Protein AF-A0A075TYM6-F1 (afdb_monomer_lite)

Radius of gyration: 15.07 Å; chains: 1; bounding box: 32×20×46 Å

Structure (mmCIF, N/CA/C/O backbone):
data_AF-A0A075TYM6-F1
#
_entry.id   AF-A0A075TYM6-F1
#
loop_
_atom_site.group_PDB
_atom_site.id
_atom_site.type_symbol
_atom_site.label_atom_id
_atom_site.label_alt_id
_atom_site.label_comp_id
_atom_site.label_asym_id
_atom_site.label_entity_id
_atom_site.label_seq_id
_atom_site.pdbx_PDB_ins_code
_atom_site.Cartn_x
_atom_site.Cartn_y
_atom_site.Cartn_z
_atom_site.occupancy
_atom_site.B_iso_or_equiv
_atom_site.auth_seq_id
_atom_site.auth_comp_id
_atom_site.auth_asym_id
_atom_site.auth_atom_id
_atom_site.pdbx_PDB_model_num
ATOM 1 N N . MET A 1 1 ? 24.322 -8.629 -6.139 1.00 62.94 1 MET A N 1
ATOM 2 C CA . MET A 1 1 ? 23.674 -8.874 -4.827 1.00 62.94 1 MET A CA 1
ATOM 3 C C . MET A 1 1 ? 23.210 -7.574 -4.149 1.00 62.94 1 MET A C 1
ATOM 5 O O . MET A 1 1 ? 22.056 -7.502 -3.754 1.00 62.94 1 MET A O 1
ATOM 9 N N . VAL A 1 2 ? 24.031 -6.514 -4.110 1.00 73.56 2 VAL A N 1
ATOM 10 C CA . VAL A 1 2 ? 23.720 -5.217 -3.455 1.00 73.56 2 VAL A CA 1
ATOM 11 C C . VAL A 1 2 ? 22.511 -4.471 -4.051 1.00 73.56 2 VAL A C 1
ATOM 13 O O . VAL A 1 2 ? 21.673 -3.970 -3.307 1.00 73.56 2 VAL A O 1
ATOM 16 N N . ASN A 1 3 ? 22.340 -4.455 -5.377 1.00 74.75 3 ASN A N 1
ATOM 17 C CA . ASN A 1 3 ? 21.222 -3.736 -6.013 1.00 74.75 3 ASN A CA 1
ATOM 18 C C . ASN A 1 3 ? 19.836 -4.278 -5.623 1.00 74.75 3 ASN A C 1
ATOM 20 O O . ASN A 1 3 ? 18.874 -3.515 -5.581 1.00 74.75 3 ASN A O 1
ATOM 24 N N . GLY A 1 4 ? 19.722 -5.579 -5.335 1.00 75.88 4 GLY A N 1
ATOM 25 C CA . GLY A 1 4 ? 18.471 -6.171 -4.851 1.00 75.88 4 GLY A CA 1
ATOM 26 C C . GLY A 1 4 ? 18.129 -5.705 -3.436 1.00 75.88 4 GLY A C 1
ATOM 27 O O . GLY A 1 4 ? 16.974 -5.407 -3.148 1.00 75.88 4 GLY A O 1
ATOM 28 N N . ILE A 1 5 ? 19.149 -5.556 -2.586 1.00 79.88 5 ILE A N 1
ATOM 29 C CA . ILE A 1 5 ? 19.009 -5.070 -1.209 1.00 79.88 5 ILE A CA 1
ATOM 30 C C . ILE A 1 5 ? 18.572 -3.600 -1.206 1.00 79.88 5 ILE A C 1
ATOM 32 O O . ILE A 1 5 ? 17.619 -3.255 -0.515 1.00 79.88 5 ILE A O 1
ATOM 36 N N . ILE A 1 6 ? 19.198 -2.750 -2.030 1.00 80.06 6 ILE A N 1
ATOM 37 C CA . ILE A 1 6 ? 18.836 -1.324 -2.125 1.00 80.06 6 ILE A CA 1
ATOM 38 C C . ILE A 1 6 ? 17.406 -1.142 -2.652 1.00 80.06 6 ILE A C 1
ATOM 40 O O . ILE A 1 6 ? 16.661 -0.314 -2.131 1.00 80.06 6 ILE A O 1
ATOM 44 N N . LYS A 1 7 ? 16.988 -1.939 -3.648 1.00 79.00 7 LYS A N 1
ATOM 45 C CA . LYS A 1 7 ? 15.603 -1.910 -4.146 1.00 79.00 7 LYS A CA 1
ATOM 46 C C . LYS A 1 7 ? 14.594 -2.285 -3.062 1.00 79.00 7 LYS A C 1
ATOM 48 O O . LYS A 1 7 ? 13.611 -1.569 -2.893 1.00 79.00 7 LYS A O 1
ATOM 53 N N . LYS A 1 8 ? 14.858 -3.366 -2.323 1.00 81.25 8 LYS A N 1
ATOM 54 C CA . LYS A 1 8 ? 13.995 -3.818 -1.228 1.00 81.25 8 LYS A CA 1
ATOM 55 C C . LYS A 1 8 ? 13.894 -2.768 -0.120 1.00 81.25 8 LYS A C 1
ATOM 57 O O . LYS A 1 8 ? 12.792 -2.404 0.264 1.00 81.25 8 LYS A O 1
ATOM 62 N N . LEU A 1 9 ? 15.028 -2.207 0.305 1.00 80.88 9 LEU A N 1
ATOM 63 C CA . LEU A 1 9 ? 15.066 -1.146 1.313 1.00 80.88 9 LEU A CA 1
ATOM 64 C C . LEU A 1 9 ? 14.251 0.084 0.885 1.00 80.88 9 LEU A C 1
ATOM 66 O O . LEU A 1 9 ? 13.540 0.672 1.696 1.00 80.88 9 LEU A O 1
ATOM 70 N N . GLY A 1 10 ? 14.329 0.460 -0.395 1.00 86.06 10 GLY A N 1
ATOM 71 C CA . GLY A 1 10 ? 13.532 1.554 -0.943 1.00 86.06 10 GLY A CA 1
ATOM 72 C C . GLY A 1 10 ? 12.027 1.278 -0.890 1.00 86.06 10 GLY A C 1
ATOM 73 O O . GLY A 1 10 ? 11.255 2.163 -0.535 1.00 86.06 10 GLY A O 1
ATOM 74 N N . GLU A 1 11 ? 11.601 0.056 -1.207 1.00 85.19 11 GLU A N 1
ATOM 75 C CA . GLU A 1 11 ? 10.189 -0.343 -1.127 1.00 85.19 11 GLU A CA 1
ATOM 76 C C . GLU A 1 11 ? 9.686 -0.393 0.320 1.00 85.19 11 GLU A C 1
ATOM 78 O O . GLU A 1 11 ? 8.610 0.135 0.602 1.00 85.19 11 GLU A O 1
ATOM 83 N N . ASP A 1 12 ? 10.487 -0.923 1.245 1.00 87.38 12 ASP A N 1
ATOM 84 C CA . ASP A 1 12 ? 10.167 -0.954 2.675 1.00 87.38 12 ASP A CA 1
ATOM 85 C C . ASP A 1 12 ? 10.036 0.464 3.254 1.00 87.38 12 ASP A C 1
ATOM 87 O O . ASP A 1 12 ? 9.099 0.759 3.999 1.00 87.38 12 ASP A O 1
ATOM 91 N N . LEU A 1 13 ? 10.922 1.383 2.858 1.00 90.25 13 LEU A N 1
ATOM 92 C CA . LEU A 1 13 ? 10.845 2.785 3.268 1.00 90.25 13 LEU A CA 1
ATOM 93 C C . LEU A 1 13 ? 9.573 3.460 2.737 1.00 90.25 13 LEU A C 1
ATOM 95 O O . LEU A 1 13 ? 8.882 4.152 3.486 1.00 90.25 13 LEU A O 1
ATOM 99 N N . VAL A 1 14 ? 9.240 3.242 1.462 1.00 90.56 14 VAL A N 1
ATOM 100 C CA . VAL A 1 14 ? 8.015 3.781 0.854 1.00 90.56 14 VAL A CA 1
ATOM 101 C C . VAL A 1 14 ? 6.777 3.237 1.567 1.00 90.56 14 VAL A C 1
ATOM 103 O O . VAL A 1 14 ? 5.884 4.018 1.894 1.00 90.56 14 VAL A O 1
ATOM 106 N N . ASN A 1 15 ? 6.744 1.939 1.881 1.00 91.12 15 ASN A N 1
ATOM 107 C CA . ASN A 1 15 ? 5.665 1.323 2.654 1.00 91.12 15 ASN A CA 1
ATOM 108 C C . ASN A 1 15 ? 5.523 1.971 4.039 1.00 91.12 15 ASN A C 1
ATOM 110 O O . ASN A 1 15 ? 4.419 2.363 4.414 1.00 91.12 15 ASN A O 1
ATOM 114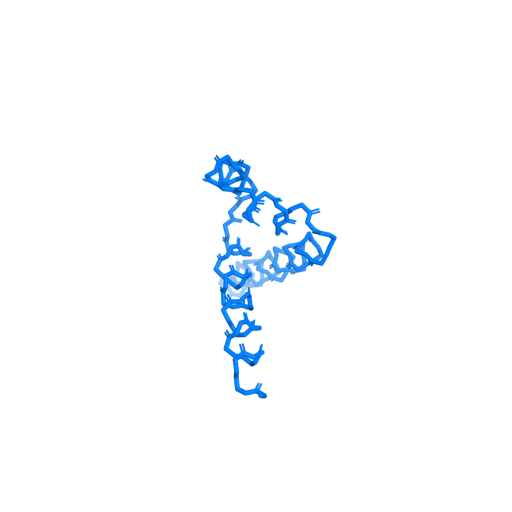 N N . ASN A 1 16 ? 6.631 2.169 4.760 1.00 90.50 16 ASN A N 1
ATOM 115 C CA . ASN A 1 16 ? 6.645 2.785 6.092 1.00 90.50 16 ASN A CA 1
ATOM 116 C C . ASN A 1 16 ? 6.193 4.250 6.104 1.00 90.50 16 ASN A C 1
ATOM 118 O O . ASN A 1 16 ? 5.677 4.732 7.113 1.00 90.50 16 ASN A O 1
ATOM 122 N N . VAL A 1 17 ? 6.394 4.973 5.003 1.00 92.12 17 VAL A N 1
ATOM 123 C CA . VAL A 1 17 ? 5.896 6.343 4.844 1.00 92.12 17 VAL A CA 1
ATOM 124 C C . VAL A 1 17 ? 4.409 6.319 4.499 1.00 92.12 17 VAL A C 1
ATOM 126 O O . VAL A 1 17 ? 3.615 7.003 5.140 1.00 92.12 17 VAL A O 1
ATOM 129 N N . LEU A 1 18 ? 4.015 5.490 3.532 1.00 92.31 18 LEU A N 1
ATOM 130 C CA . LEU A 1 18 ? 2.637 5.379 3.065 1.00 92.31 18 LEU A CA 1
ATOM 131 C C . LEU A 1 18 ? 1.668 4.876 4.134 1.00 92.31 18 LEU A C 1
ATOM 133 O O . LEU A 1 18 ? 0.550 5.380 4.225 1.00 92.31 18 LEU A O 1
ATOM 137 N N . VAL A 1 19 ? 2.096 3.931 4.972 1.00 93.50 19 VAL A N 1
ATOM 138 C CA . VAL A 1 19 ? 1.256 3.334 6.018 1.00 93.50 19 VAL A CA 1
ATOM 139 C C . VAL A 1 19 ? 0.732 4.375 7.021 1.00 93.50 19 VAL A C 1
ATOM 141 O O . VAL A 1 19 ? -0.349 4.222 7.588 1.00 93.50 19 VAL A O 1
ATOM 144 N N . ARG A 1 20 ? 1.470 5.479 7.192 1.00 91.00 20 ARG A N 1
ATOM 145 C CA . ARG A 1 20 ? 1.130 6.577 8.107 1.00 91.00 20 ARG A CA 1
ATOM 146 C C . ARG A 1 20 ? 0.043 7.499 7.564 1.00 91.00 20 ARG A C 1
ATOM 148 O O . ARG A 1 20 ? -0.539 8.267 8.327 1.00 91.00 20 ARG A O 1
ATOM 155 N N . PHE A 1 21 ? -0.241 7.456 6.262 1.00 91.25 21 PHE A N 1
ATOM 156 C CA . PHE A 1 21 ? -1.257 8.318 5.672 1.00 91.25 21 PHE A CA 1
ATOM 157 C C . PHE A 1 21 ? -2.671 7.765 5.892 1.00 91.25 21 PHE A C 1
ATOM 159 O O . PHE A 1 21 ? -2.900 6.555 5.809 1.00 91.25 21 PHE A O 1
ATOM 166 N N . PRO A 1 22 ? -3.667 8.649 6.086 1.00 89.69 22 PRO A N 1
ATOM 167 C CA . PRO A 1 22 ? -5.062 8.240 6.081 1.00 89.69 22 PRO A CA 1
ATOM 168 C C . PRO A 1 22 ? -5.482 7.761 4.684 1.00 89.69 22 PRO A C 1
ATOM 170 O O . PRO A 1 22 ? -5.000 8.262 3.662 1.00 89.69 22 PRO A O 1
ATOM 173 N N . VAL A 1 23 ? -6.464 6.855 4.637 1.00 89.94 23 VAL A N 1
ATOM 174 C CA . VAL A 1 23 ? -6.964 6.221 3.400 1.00 89.94 23 VAL A CA 1
ATOM 175 C C . VAL A 1 23 ? -7.340 7.248 2.324 1.00 89.94 23 VAL A C 1
ATOM 177 O O . VAL A 1 23 ? -6.990 7.086 1.157 1.00 89.94 23 VAL A O 1
ATOM 180 N N . LYS A 1 24 ? -7.977 8.364 2.706 1.00 89.50 24 LYS A N 1
ATOM 181 C CA . LYS A 1 24 ? -8.350 9.438 1.765 1.00 89.50 24 LYS A CA 1
ATOM 182 C C . LYS A 1 24 ? -7.144 10.036 1.035 1.00 89.50 24 LYS A C 1
ATOM 184 O O . LYS A 1 24 ? -7.249 10.375 -0.141 1.00 89.50 24 LYS A O 1
ATOM 189 N N . SER A 1 25 ? -6.013 10.187 1.723 1.00 92.56 25 SER A N 1
ATOM 190 C CA . SER A 1 25 ? -4.778 10.687 1.112 1.00 92.56 25 SER A CA 1
ATOM 191 C C . SER A 1 25 ? -4.148 9.636 0.206 1.00 92.56 25 SER A C 1
ATOM 193 O O . SER A 1 25 ? -3.767 9.965 -0.914 1.00 92.56 25 SER A O 1
ATOM 195 N N . LEU A 1 26 ? -4.137 8.370 0.633 1.00 92.94 26 LEU A N 1
ATOM 196 C CA . LEU A 1 26 ? -3.635 7.250 -0.167 1.00 92.94 26 LEU A CA 1
ATOM 197 C C . LEU A 1 26 ? -4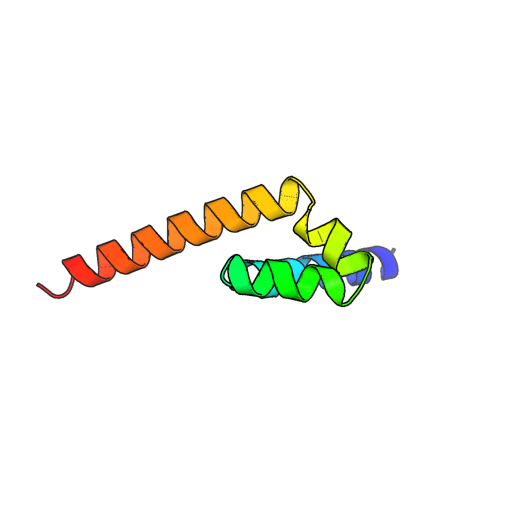.357 7.111 -1.511 1.00 92.94 26 LEU A C 1
ATOM 199 O O . LEU A 1 26 ? -3.705 6.933 -2.536 1.00 92.94 26 LEU A O 1
ATOM 203 N N . ILE A 1 27 ? -5.683 7.271 -1.535 1.00 91.69 27 ILE A N 1
ATOM 204 C CA . ILE A 1 27 ? -6.474 7.203 -2.774 1.00 91.69 27 ILE A CA 1
ATOM 205 C C . ILE A 1 27 ? -6.009 8.252 -3.795 1.00 91.69 27 ILE A C 1
ATOM 207 O O . ILE A 1 27 ? -5.896 7.929 -4.974 1.00 91.69 27 ILE A O 1
ATOM 211 N N . ARG A 1 28 ? -5.672 9.475 -3.361 1.00 94.19 28 ARG A N 1
ATOM 212 C CA . ARG A 1 28 ? -5.145 10.517 -4.263 1.00 94.19 28 ARG A CA 1
ATOM 213 C C . ARG A 1 28 ? -3.752 10.168 -4.794 1.00 94.19 28 ARG A C 1
ATOM 215 O O . ARG A 1 28 ? -3.465 10.421 -5.960 1.00 94.19 28 ARG A O 1
ATOM 222 N N . LEU A 1 29 ? -2.905 9.543 -3.968 1.00 91.06 29 LEU A N 1
ATOM 223 C CA . LEU A 1 29 ? -1.549 9.131 -4.359 1.00 91.06 29 LEU A CA 1
ATOM 224 C C . LEU A 1 29 ? -1.545 8.026 -5.427 1.00 91.06 29 LEU A C 1
ATOM 226 O O . LEU A 1 29 ? -0.608 7.957 -6.224 1.00 91.06 29 LEU A O 1
ATOM 230 N N . LYS A 1 30 ? -2.602 7.204 -5.510 1.00 91.69 30 LYS A N 1
ATOM 231 C CA . LYS A 1 30 ? -2.745 6.181 -6.563 1.00 91.69 30 LYS A CA 1
ATOM 232 C C . LYS A 1 30 ? -2.658 6.770 -7.975 1.00 91.69 30 LYS A C 1
ATOM 234 O O . LYS A 1 30 ? -2.189 6.089 -8.881 1.00 91.69 30 LYS A O 1
ATOM 239 N N . CYS A 1 31 ? -3.078 8.020 -8.164 1.00 91.00 31 CYS A N 1
ATOM 240 C CA . CYS A 1 31 ? -3.090 8.678 -9.470 1.00 91.00 31 CYS A CA 1
ATOM 241 C C . CYS A 1 31 ? -1.724 9.245 -9.892 1.00 91.00 31 CYS A C 1
ATOM 243 O O . CYS A 1 31 ? -1.571 9.651 -11.038 1.00 91.00 31 CYS A O 1
ATOM 245 N N . ILE A 1 32 ? -0.732 9.281 -8.994 1.00 89.81 32 ILE A N 1
ATOM 246 C CA . ILE A 1 32 ? 0.567 9.918 -9.263 1.00 89.81 32 ILE A CA 1
ATOM 247 C C . ILE A 1 32 ? 1.459 9.023 -10.124 1.00 89.81 32 ILE A C 1
ATOM 249 O O . ILE A 1 32 ? 2.174 9.505 -10.999 1.00 89.81 32 ILE A O 1
ATOM 253 N N . SER A 1 33 ? 1.448 7.708 -9.888 1.00 91.06 33 SER A N 1
ATOM 254 C CA . SER A 1 33 ? 2.174 6.770 -10.743 1.00 91.06 33 SER A CA 1
ATOM 255 C C . SER A 1 33 ? 1.626 5.352 -10.646 1.00 91.06 33 SER A C 1
ATOM 257 O O . SER A 1 33 ? 1.103 4.932 -9.612 1.00 91.06 33 SER A O 1
ATOM 259 N N . LYS A 1 34 ? 1.841 4.573 -11.715 1.00 91.62 34 LYS A N 1
ATOM 260 C CA . LYS A 1 34 ? 1.498 3.143 -11.769 1.00 91.62 34 LYS A CA 1
ATOM 261 C C . LYS A 1 34 ? 2.120 2.355 -10.614 1.00 91.62 34 LYS A C 1
ATOM 263 O O . LYS A 1 34 ? 1.479 1.457 -10.087 1.00 91.62 34 LYS A O 1
ATOM 268 N N . ARG A 1 35 ? 3.335 2.722 -10.189 1.00 90.25 35 ARG A N 1
ATOM 269 C CA . ARG A 1 35 ? 4.046 2.054 -9.090 1.00 90.25 35 ARG A CA 1
ATOM 270 C C . ARG A 1 35 ? 3.357 2.281 -7.742 1.00 90.25 35 ARG A C 1
ATOM 272 O O . ARG A 1 35 ? 3.209 1.334 -6.976 1.00 90.25 35 ARG A O 1
ATOM 279 N N . TRP A 1 36 ? 2.902 3.507 -7.466 1.00 91.38 36 TRP A N 1
ATOM 280 C CA . TRP A 1 36 ? 2.134 3.807 -6.249 1.00 91.38 36 TRP A CA 1
ATOM 281 C C . TRP A 1 36 ? 0.771 3.123 -6.284 1.00 91.38 36 TRP A C 1
ATOM 283 O O . TRP A 1 36 ? 0.365 2.537 -5.286 1.00 91.38 36 TRP A O 1
ATOM 293 N N . TYR A 1 37 ? 0.102 3.122 -7.441 1.00 93.81 37 TYR A N 1
ATOM 294 C CA . TYR A 1 37 ? -1.152 2.394 -7.625 1.00 93.81 37 TYR A CA 1
ATOM 295 C C . TYR A 1 37 ? -1.005 0.907 -7.273 1.00 93.81 37 TYR A C 1
ATOM 297 O O . TYR A 1 37 ? -1.766 0.401 -6.450 1.00 93.81 37 TYR A O 1
ATOM 305 N N . THR A 1 38 ? -0.017 0.215 -7.854 1.00 94.19 38 THR A N 1
ATOM 306 C CA . THR A 1 38 ? 0.196 -1.223 -7.621 1.00 94.19 38 THR A CA 1
ATOM 307 C C . THR A 1 38 ? 0.583 -1.526 -6.182 1.00 94.19 38 THR A C 1
ATOM 309 O O . THR A 1 38 ? 0.107 -2.504 -5.618 1.00 94.19 38 THR A O 1
ATOM 312 N N . LEU A 1 39 ? 1.417 -0.678 -5.573 1.00 92.38 39 LEU A N 1
ATOM 313 C CA . LEU A 1 39 ? 1.852 -0.851 -4.192 1.00 92.38 39 LEU A CA 1
ATOM 314 C C . LEU A 1 39 ? 0.675 -0.680 -3.226 1.00 92.38 39 LEU A C 1
ATOM 316 O O . LEU A 1 39 ? 0.423 -1.572 -2.421 1.00 92.38 39 LEU A O 1
ATOM 320 N N . ILE A 1 40 ? -0.093 0.406 -3.360 1.00 92.88 40 ILE A N 1
ATOM 321 C CA . ILE A 1 40 ? -1.238 0.708 -2.484 1.00 92.88 40 ILE A CA 1
ATOM 322 C C . ILE A 1 40 ? -2.352 -0.336 -2.640 1.00 92.88 40 ILE A C 1
ATOM 324 O O . ILE A 1 40 ? -3.080 -0.610 -1.691 1.00 92.88 40 ILE A O 1
ATOM 328 N N . GLN A 1 41 ? -2.495 -0.927 -3.829 1.00 93.38 41 GLN A N 1
ATOM 329 C CA . GLN A 1 41 ? -3.495 -1.961 -4.098 1.00 93.38 41 GLN A CA 1
ATOM 330 C C . GLN A 1 41 ? -3.024 -3.383 -3.750 1.00 93.38 41 GLN A C 1
ATOM 332 O O . GLN A 1 41 ? -3.812 -4.323 -3.841 1.00 93.38 41 GLN A O 1
ATOM 337 N N . SER A 1 42 ? -1.763 -3.564 -3.349 1.00 94.38 42 SER A N 1
ATOM 338 C CA . SER A 1 42 ? -1.264 -4.876 -2.942 1.00 94.38 42 SER A CA 1
ATOM 339 C C . SER A 1 42 ? -1.902 -5.329 -1.626 1.00 94.38 42 SER A C 1
ATOM 341 O O . SER A 1 42 ? -2.078 -4.541 -0.695 1.00 94.38 42 SER A O 1
ATOM 343 N N . THR A 1 43 ? -2.208 -6.623 -1.523 1.00 94.19 43 THR A N 1
ATOM 344 C CA . THR A 1 43 ? -2.735 -7.225 -0.288 1.00 94.19 43 THR A CA 1
ATOM 345 C C . THR A 1 43 ? -1.777 -7.020 0.882 1.00 94.19 43 THR A C 1
ATOM 347 O O . THR A 1 43 ? -2.211 -6.660 1.973 1.00 94.19 43 THR A O 1
ATOM 350 N N . THR A 1 44 ? -0.470 -7.150 0.642 1.00 92.94 44 THR A N 1
ATOM 351 C CA . THR A 1 44 ? 0.580 -6.900 1.637 1.00 92.94 44 THR A CA 1
ATOM 352 C C . THR A 1 44 ? 0.486 -5.496 2.228 1.00 92.94 44 THR A C 1
ATOM 354 O O . THR A 1 44 ? 0.496 -5.342 3.448 1.00 92.94 44 THR A O 1
ATOM 357 N N . PHE A 1 45 ? 0.349 -4.468 1.384 1.00 93.25 45 PHE A N 1
ATOM 358 C CA . PHE A 1 45 ? 0.215 -3.091 1.853 1.00 93.25 45 PHE A CA 1
ATOM 359 C C . PHE A 1 45 ? -1.096 -2.868 2.612 1.00 93.25 45 PHE A C 1
ATOM 361 O O . PHE A 1 45 ? -1.094 -2.204 3.646 1.00 93.25 45 PHE A O 1
ATOM 368 N N . ILE A 1 46 ? -2.206 -3.446 2.141 1.00 93.38 46 ILE A N 1
ATOM 369 C CA . ILE A 1 46 ? -3.509 -3.340 2.811 1.00 93.38 46 ILE A CA 1
ATOM 370 C C . ILE A 1 46 ? -3.438 -3.932 4.225 1.00 93.38 46 ILE A C 1
ATOM 372 O O . ILE A 1 46 ? -3.852 -3.277 5.179 1.00 93.38 46 ILE A O 1
ATOM 376 N N . HIS A 1 47 ? -2.859 -5.125 4.389 1.00 93.81 47 HIS A N 1
ATOM 377 C CA . HIS A 1 47 ? -2.672 -5.734 5.709 1.00 93.81 47 HIS A CA 1
ATOM 378 C C . HIS A 1 47 ? -1.749 -4.908 6.610 1.00 93.81 47 HIS A C 1
ATOM 380 O O . HIS A 1 47 ? -2.061 -4.709 7.784 1.00 93.81 47 HIS A O 1
ATOM 386 N N . LEU A 1 48 ? -0.648 -4.388 6.059 1.00 93.00 48 LEU A N 1
ATOM 387 C CA . LEU A 1 48 ? 0.270 -3.516 6.790 1.00 93.00 48 LEU A CA 1
ATOM 388 C C . LEU A 1 48 ? -0.439 -2.243 7.285 1.00 93.00 48 LEU A C 1
ATOM 390 O O . LEU A 1 48 ? -0.275 -1.860 8.443 1.00 93.00 48 LEU A O 1
ATOM 394 N N . HIS A 1 49 ? -1.253 -1.615 6.430 1.00 93.81 49 HIS A N 1
ATOM 395 C CA . HIS A 1 49 ? -2.021 -0.407 6.749 1.00 93.81 49 HIS A CA 1
ATOM 396 C C . HIS A 1 49 ? -3.081 -0.650 7.818 1.00 93.81 49 HIS A C 1
ATOM 398 O O . HIS A 1 49 ? -3.158 0.121 8.776 1.00 93.81 49 HIS A O 1
ATOM 404 N N . LEU A 1 50 ? -3.829 -1.749 7.707 1.00 90.88 50 LEU A N 1
ATOM 405 C CA . LEU A 1 50 ? -4.821 -2.142 8.706 1.00 90.88 50 LEU A CA 1
ATOM 406 C C . LEU A 1 50 ? -4.174 -2.373 10.074 1.00 90.88 50 LEU A C 1
ATOM 408 O O . LEU A 1 50 ? -4.603 -1.770 11.054 1.00 90.88 50 LEU A O 1
ATOM 412 N N . ASN A 1 51 ? -3.102 -3.170 10.131 1.00 91.31 51 ASN A N 1
ATOM 413 C CA . ASN A 1 51 ? -2.399 -3.454 11.381 1.00 91.31 51 ASN A CA 1
ATOM 414 C C . ASN A 1 51 ? -1.838 -2.175 12.024 1.00 91.31 51 ASN A C 1
ATOM 416 O O . ASN A 1 51 ? -1.992 -1.960 13.223 1.00 91.3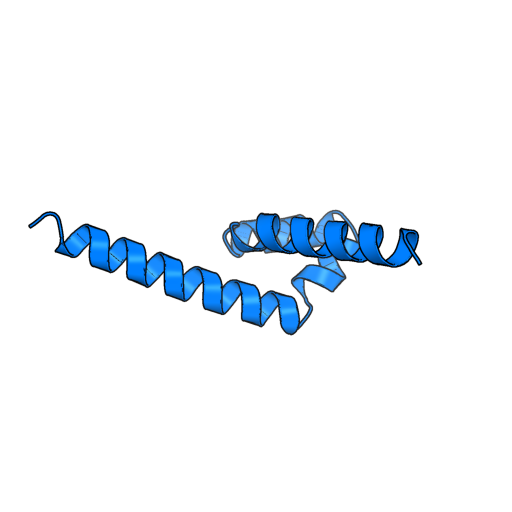1 51 ASN A O 1
ATOM 420 N N . TYR A 1 52 ? -1.240 -1.291 11.219 1.00 89.94 52 TYR A N 1
ATOM 421 C CA . TYR A 1 52 ? -0.714 -0.019 11.707 1.00 89.94 52 TYR A CA 1
ATOM 422 C C . TYR A 1 52 ? -1.812 0.880 12.290 1.00 89.94 52 TYR A C 1
ATOM 424 O O . TYR A 1 52 ? -1.647 1.419 13.382 1.00 89.94 52 TYR A O 1
ATOM 432 N N . GLN A 1 53 ? -2.947 1.026 11.598 1.00 85.38 53 GLN A N 1
ATOM 433 C CA . GLN A 1 53 ? -4.065 1.832 12.095 1.00 85.38 53 GLN A CA 1
ATOM 434 C C . GLN A 1 53 ? -4.653 1.261 13.387 1.00 85.38 53 GLN A C 1
ATOM 436 O O . GLN A 1 53 ? -4.938 2.033 14.299 1.00 85.38 53 GLN A O 1
ATOM 441 N N . THR A 1 54 ? -4.781 -0.062 13.503 1.00 84.38 54 THR A N 1
ATOM 442 C CA . THR A 1 54 ? -5.237 -0.713 14.737 1.00 84.38 54 THR A CA 1
ATOM 443 C C . THR A 1 54 ? -4.292 -0.414 15.900 1.00 84.38 54 THR A C 1
ATOM 445 O O . THR A 1 54 ? -4.748 0.076 16.931 1.00 84.38 54 THR A O 1
ATOM 448 N N . THR A 1 55 ? -2.979 -0.604 15.731 1.00 80.94 55 THR A N 1
ATOM 449 C CA . THR A 1 55 ? -1.991 -0.308 16.784 1.00 80.94 55 THR A CA 1
ATOM 450 C C . THR A 1 55 ? -2.043 1.152 17.223 1.00 80.94 55 THR A C 1
ATOM 452 O O . THR A 1 55 ? -2.112 1.433 18.415 1.00 80.94 55 THR A O 1
ATOM 455 N N . ILE A 1 56 ? -2.085 2.087 16.272 1.00 77.94 56 ILE A N 1
ATOM 456 C CA . ILE A 1 56 ? -2.154 3.519 16.573 1.00 77.94 56 ILE A CA 1
ATOM 457 C C . ILE A 1 56 ? -3.462 3.876 17.289 1.00 77.94 56 ILE A C 1
ATOM 459 O O . ILE A 1 56 ? -3.447 4.651 18.243 1.00 77.94 56 ILE A O 1
ATOM 463 N N . GLN A 1 57 ? -4.596 3.296 16.884 1.00 74.38 57 GLN A N 1
ATOM 464 C CA . GLN A 1 57 ? -5.857 3.479 17.604 1.00 74.38 57 GLN A CA 1
ATOM 465 C C . GLN A 1 57 ? -5.768 2.967 19.043 1.00 74.38 57 GLN A C 1
ATOM 467 O O . GLN A 1 57 ? -6.209 3.670 19.951 1.00 74.38 57 GLN A O 1
ATOM 472 N N . HIS A 1 58 ? -5.161 1.799 19.267 1.00 70.31 58 HIS A N 1
ATOM 473 C CA . HIS A 1 58 ? -4.924 1.282 20.612 1.00 70.31 58 HIS A CA 1
ATOM 474 C C . HIS A 1 58 ? -4.014 2.202 21.431 1.00 70.31 58 HIS A C 1
ATOM 476 O O . HIS A 1 58 ? -4.361 2.504 22.568 1.00 70.31 58 HIS A O 1
ATOM 482 N N . GLU A 1 59 ? -2.918 2.717 20.870 1.00 68.94 59 GLU A N 1
ATOM 483 C CA . GLU A 1 59 ? -2.046 3.671 21.569 1.00 68.94 59 GLU A CA 1
ATOM 484 C C . GLU A 1 59 ? -2.770 4.976 21.920 1.00 68.94 59 GLU A C 1
ATOM 486 O O . GLU A 1 59 ? -2.673 5.442 23.053 1.00 68.94 59 GLU A O 1
ATOM 491 N N . PHE A 1 60 ? -3.558 5.543 21.000 1.00 69.81 60 PHE A N 1
ATOM 492 C CA . PHE A 1 60 ? -4.359 6.737 21.286 1.00 69.81 60 PHE A CA 1
ATOM 493 C C . PHE A 1 60 ? -5.426 6.484 22.356 1.00 69.81 60 PHE A C 1
ATOM 495 O O . PHE A 1 60 ? -5.687 7.365 23.177 1.00 69.81 60 PHE A O 1
ATOM 502 N N . ILE A 1 61 ? -6.051 5.302 22.359 1.00 68.94 61 ILE A N 1
ATOM 503 C CA . ILE A 1 61 ? -7.004 4.902 23.400 1.00 68.94 61 ILE A CA 1
ATOM 504 C C . ILE A 1 61 ? -6.280 4.778 24.744 1.00 68.94 61 ILE A C 1
ATOM 506 O O . ILE A 1 61 ? -6.717 5.389 25.715 1.00 68.94 61 ILE A O 1
ATOM 510 N N . LEU A 1 62 ? -5.160 4.054 24.802 1.00 71.00 62 LEU A N 1
ATOM 511 C CA . LEU A 1 62 ? -4.367 3.886 26.022 1.00 71.00 62 LEU A CA 1
ATOM 512 C C . LEU A 1 62 ? -3.892 5.235 26.568 1.00 71.00 62 LEU A C 1
ATOM 514 O O . LEU A 1 62 ? -4.066 5.508 27.750 1.00 71.00 62 LEU A O 1
ATOM 518 N N . PHE A 1 63 ? -3.396 6.120 25.703 1.00 65.69 63 PHE A N 1
ATOM 519 C CA . PHE A 1 63 ? -2.985 7.467 26.086 1.00 65.69 63 PHE A CA 1
ATOM 520 C C . PHE A 1 63 ? -4.151 8.291 26.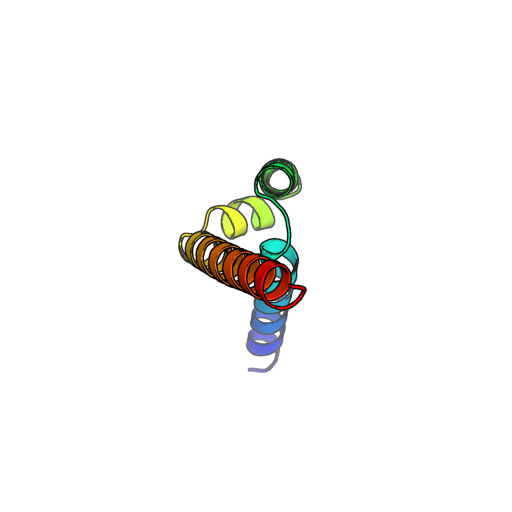646 1.00 65.69 63 PHE A C 1
ATOM 522 O O . PHE A 1 63 ? -3.995 8.963 27.661 1.00 65.69 63 PHE A O 1
ATOM 529 N N . LYS A 1 64 ? -5.348 8.203 26.048 1.00 69.94 64 LYS A N 1
ATOM 530 C CA . LYS A 1 64 ? -6.548 8.858 26.594 1.00 69.94 64 LYS A CA 1
ATOM 531 C C . LYS A 1 64 ? -6.928 8.340 27.980 1.00 69.94 64 LYS A C 1
ATOM 533 O O . LYS A 1 64 ? -7.393 9.128 28.796 1.00 69.94 64 LYS A O 1
ATOM 538 N N . TYR A 1 65 ? -6.763 7.043 28.229 1.00 70.25 65 TYR A N 1
ATOM 539 C CA . TYR A 1 65 ? -7.093 6.432 29.517 1.00 70.25 65 TYR A CA 1
ATOM 540 C C . TYR A 1 65 ? -6.022 6.661 30.588 1.00 70.25 65 TYR A C 1
ATOM 542 O O . TYR A 1 65 ? -6.373 6.765 31.757 1.00 70.25 65 TYR A O 1
ATOM 550 N N . SER A 1 66 ? -4.747 6.778 30.209 1.00 72.44 66 SER A N 1
ATOM 551 C CA . SER A 1 66 ? -3.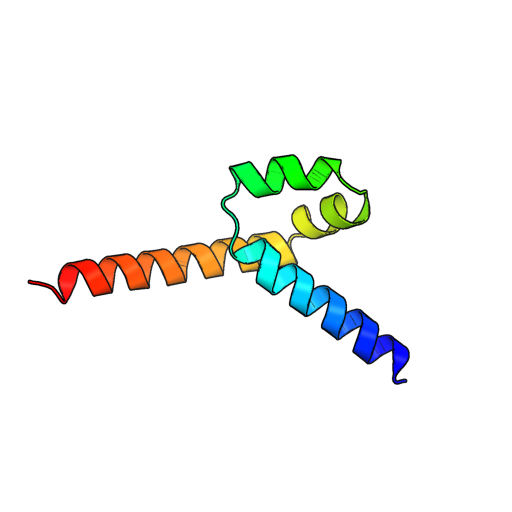648 7.058 31.143 1.00 72.44 66 SER A CA 1
ATOM 552 C C . SER A 1 66 ? -3.617 8.497 31.665 1.00 72.44 66 SER A C 1
ATOM 554 O O . SER A 1 66 ? -2.953 8.742 32.665 1.00 72.44 66 SER A O 1
ATOM 556 N N . ILE A 1 67 ? -4.302 9.448 31.019 1.00 70.62 67 ILE A N 1
ATOM 557 C CA . ILE A 1 67 ? -4.389 10.855 31.469 1.00 70.62 67 ILE A CA 1
ATOM 558 C C . ILE A 1 67 ? -5.699 11.090 32.246 1.00 70.62 67 ILE A C 1
ATOM 560 O O . ILE A 1 67 ? -6.373 12.106 32.091 1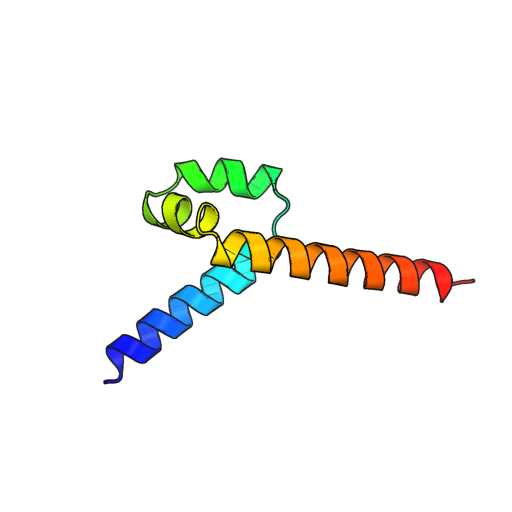.00 70.62 67 ILE A O 1
ATOM 564 N N . LYS A 1 68 ? -6.097 10.133 33.081 1.00 49.62 68 LYS A N 1
ATOM 565 C CA . LYS A 1 68 ? -7.198 10.285 34.034 1.00 49.62 68 LYS A CA 1
ATOM 566 C C . LYS A 1 68 ? -6.759 9.785 35.398 1.00 49.62 68 LYS A C 1
ATOM 568 O O . LYS A 1 68 ? -7.149 10.445 36.383 1.00 49.62 68 LYS A O 1
#

Secondary structure (DSSP, 8-state):
-HHHHHHHHHHHHHHHHHTTS-HHHHHHHTTT-HHHHHHHTSHHHHHHHHHHHHHHHHHHHHHHHHT-

pLDDT: mean 84.94, std 9.94, range [49.62, 94.38]

Foldseek 3Di:
DVVVVVVVVVLVVVLVVLLPDDPVVLVVVLVVDVVSVCSCPDPVSVVSSVVSVVVVVVVVVVVVVVVD

InterPro domains:
  IPR001810 F-box domain [PF00646] (8-45)
  IPR001810 F-box domain [SM00256] (9-49)
  IPR036047 F-box-like domain superfamily [SSF81383] (9-51)
  IPR050796 SCF complex F-box component [PTHR31672] (8-60)

Sequence (68 aa):
MVNGIIKKLGEDLVNNVLVRFPVKSLIRLKCISKRWYTLIQSTTFIHLHLNYQTTIQHEFILFKYSIK

Organism: Solanum pimpinellifolium (NCBI:txid4084)